Protein AF-A0A970DNX2-F1 (afdb_monomer_lite)

Secondary structure (DSSP, 8-state):
-PPP------GGGTT-BPPPGGGGG---EEETTEEE--EEE---HHHHHSB--SEEE----SS--HHHHHHHHHH-S--

pLDDT: mean 90.86, std 7.14, range [59.31, 97.5]

Radius of gyration: 14.95 Å; chains: 1; bounding box: 41×18×35 Å

Foldseek 3Di:
DDDDDDDDDDPVLPPAAEDDPCLVVAPADADPNDGFSFEDEELDLVNQQRYPHQYYHDDDPDDDDVVSVVSSVVSHPHD

Sequence (79 aa):
MAKYVPEVKGILRSHIIEVPNIIREASGIKVFGKRLKSFIFTTDVAIIKNTNADAIMSVYPFTPQPLITQTLVEAADVP

Structure (mmCIF, N/CA/C/O backbone):
data_AF-A0A970DNX2-F1
#
_entry.id   AF-A0A970DNX2-F1
#
loop_
_atom_site.group_PDB
_atom_site.id
_atom_site.type_symbol
_atom_site.label_atom_id
_atom_site.label_alt_id
_atom_site.label_comp_id
_atom_site.label_asym_id
_atom_site.label_entity_id
_atom_site.label_seq_id
_atom_site.pdbx_PDB_ins_code
_atom_site.Car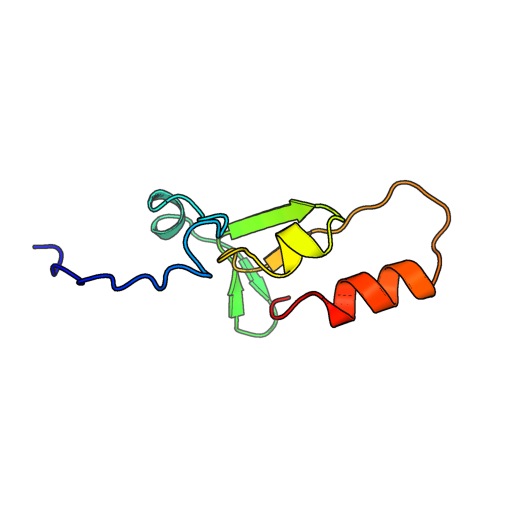tn_x
_atom_site.Cartn_y
_atom_site.Cartn_z
_atom_site.occupancy
_atom_site.B_iso_or_equiv
_atom_site.auth_seq_id
_atom_site.auth_comp_id
_atom_site.auth_asym_id
_atom_site.auth_atom_id
_atom_site.pdbx_PDB_model_num
ATOM 1 N N . MET A 1 1 ? -21.908 -2.677 22.823 1.00 59.31 1 MET A N 1
ATOM 2 C CA . MET A 1 1 ? -22.358 -3.081 21.472 1.00 59.31 1 MET A CA 1
ATOM 3 C C . MET A 1 1 ? -21.559 -2.303 20.444 1.00 59.31 1 MET A C 1
ATOM 5 O O . MET A 1 1 ? -21.345 -1.113 20.656 1.00 59.31 1 MET A 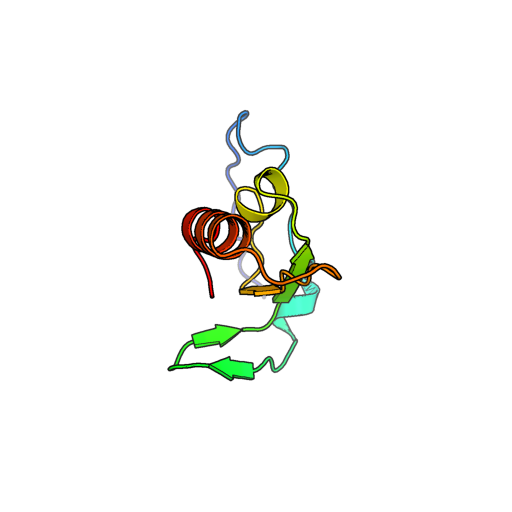O 1
ATOM 9 N N . ALA A 1 2 ? -21.095 -2.950 19.374 1.00 72.50 2 ALA A N 1
ATOM 10 C CA . ALA A 1 2 ? -20.494 -2.235 18.251 1.00 72.50 2 ALA A CA 1
ATOM 11 C C . ALA A 1 2 ? -21.546 -1.293 17.642 1.00 72.50 2 ALA A C 1
ATOM 13 O O . ALA A 1 2 ? -22.674 -1.714 17.386 1.00 72.50 2 ALA A O 1
ATOM 14 N N . LYS A 1 3 ? -21.208 -0.010 17.469 1.00 81.31 3 LYS A N 1
ATOM 15 C CA . LYS A 1 3 ? -22.096 0.940 16.790 1.00 81.31 3 LYS A CA 1
ATOM 16 C C . LYS A 1 3 ? -22.215 0.533 15.324 1.00 81.31 3 LYS A C 1
ATOM 18 O O . LYS A 1 3 ? -21.198 0.307 14.673 1.00 81.31 3 LYS A O 1
ATOM 23 N N . TYR A 1 4 ? -23.443 0.472 14.819 1.00 85.31 4 TYR A N 1
ATOM 24 C CA . TYR A 1 4 ? -23.686 0.368 13.386 1.00 85.31 4 TYR A CA 1
ATOM 25 C C . TYR A 1 4 ? -23.166 1.639 12.709 1.00 85.31 4 TYR A C 1
ATOM 27 O O . TYR A 1 4 ? -23.588 2.745 13.054 1.00 85.31 4 TYR A O 1
ATOM 35 N N . VAL A 1 5 ? -22.216 1.476 11.790 1.00 85.50 5 VAL A N 1
ATOM 36 C CA . VAL A 1 5 ? -21.683 2.560 10.965 1.00 85.50 5 VAL A CA 1
ATOM 37 C C . VAL A 1 5 ? -22.217 2.329 9.554 1.00 85.50 5 VAL A C 1
ATOM 39 O O . VAL A 1 5 ? -21.796 1.358 8.925 1.00 85.50 5 VAL A O 1
ATOM 42 N N . PRO A 1 6 ? -23.167 3.145 9.067 1.00 86.94 6 PRO A N 1
ATOM 43 C CA . PRO A 1 6 ? -23.664 3.005 7.708 1.00 86.94 6 PRO A CA 1
ATOM 44 C C . PRO A 1 6 ? -22.556 3.356 6.710 1.00 86.94 6 PRO A C 1
ATOM 46 O O . PRO A 1 6 ? -21.828 4.331 6.895 1.00 86.94 6 PRO A O 1
ATOM 49 N N . GLU A 1 7 ? -22.453 2.572 5.643 1.00 82.94 7 GLU A N 1
ATOM 50 C CA . GLU A 1 7 ? -21.492 2.782 4.565 1.00 82.94 7 GLU A CA 1
ATOM 51 C C . GLU A 1 7 ? -22.234 3.159 3.279 1.00 82.94 7 GLU A C 1
ATOM 53 O O . GLU A 1 7 ? -23.205 2.507 2.896 1.00 82.94 7 GLU A O 1
ATOM 58 N N . VAL A 1 8 ? -21.786 4.225 2.614 1.00 84.81 8 VAL A N 1
ATOM 59 C CA . VAL A 1 8 ? -22.348 4.691 1.341 1.00 84.81 8 VAL A CA 1
ATOM 60 C C . VAL A 1 8 ? -21.248 4.626 0.291 1.00 84.81 8 VAL A C 1
ATOM 62 O O . VAL A 1 8 ? -20.277 5.379 0.361 1.00 84.81 8 VAL A O 1
ATOM 65 N N . LYS A 1 9 ? -21.393 3.731 -0.691 1.00 79.81 9 LYS A N 1
ATOM 66 C CA . LYS A 1 9 ? -20.444 3.582 -1.803 1.00 79.81 9 LYS A CA 1
ATOM 67 C C . LYS A 1 9 ? -21.022 4.196 -3.075 1.00 79.81 9 LYS A C 1
ATOM 69 O O . LYS A 1 9 ? -22.170 3.948 -3.431 1.00 79.81 9 LYS A O 1
ATOM 74 N N . GLY A 1 10 ? -20.215 4.998 -3.768 1.00 81.88 10 GLY A N 1
ATOM 75 C CA . GLY A 1 10 ? -20.531 5.466 -5.118 1.00 81.88 10 GLY A CA 1
ATOM 76 C C . GLY A 1 10 ? -20.213 4.395 -6.165 1.00 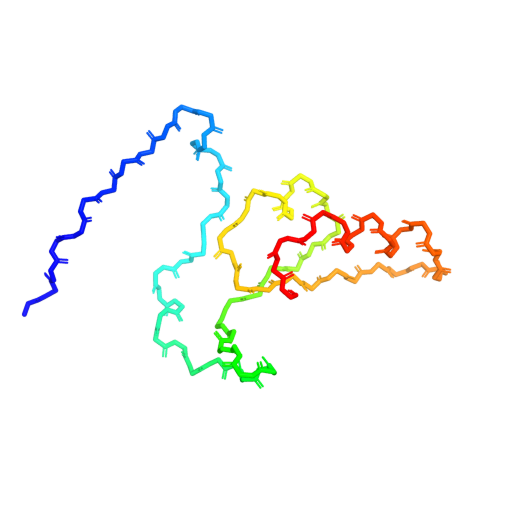81.88 10 GLY A C 1
ATOM 77 O O . GLY A 1 10 ? -19.306 3.589 -5.967 1.00 81.88 10 GLY A O 1
ATOM 78 N N . 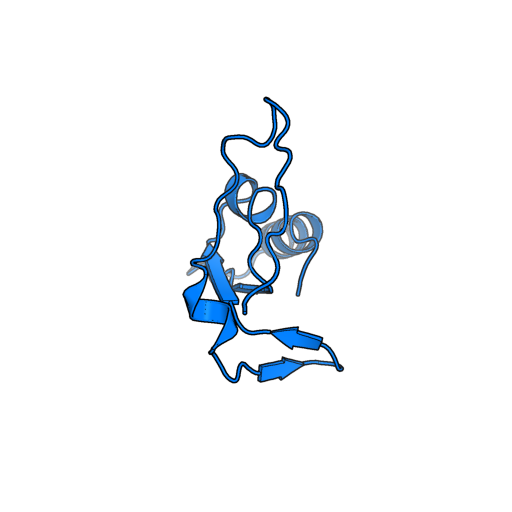ILE A 1 11 ? -20.906 4.425 -7.307 1.00 77.56 11 ILE A N 1
ATOM 79 C CA . ILE A 1 11 ? -20.744 3.443 -8.400 1.00 77.56 11 ILE A CA 1
ATOM 80 C C . ILE A 1 11 ? -19.277 3.337 -8.856 1.00 77.56 11 ILE A C 1
ATOM 82 O O . ILE A 1 11 ? -18.768 2.235 -9.043 1.00 77.56 11 ILE A O 1
ATOM 86 N N . LEU A 1 12 ? -18.569 4.468 -8.951 1.00 76.69 12 LEU A N 1
ATOM 87 C CA . LEU A 1 12 ? -17.170 4.531 -9.401 1.00 76.69 12 LEU A CA 1
ATOM 88 C C . LEU A 1 12 ? -16.155 3.952 -8.400 1.00 76.69 12 LEU A C 1
ATOM 90 O O . LEU A 1 12 ? -15.029 3.664 -8.782 1.00 76.69 12 LEU A O 1
ATOM 94 N N . ARG A 1 13 ? -16.533 3.779 -7.127 1.00 68.62 13 ARG A N 1
ATOM 95 C CA . ARG A 1 13 ? -15.663 3.231 -6.066 1.00 68.62 13 ARG A CA 1
ATOM 96 C C . ARG A 1 13 ? -16.065 1.821 -5.636 1.00 68.62 13 ARG A C 1
ATOM 98 O O . ARG A 1 13 ? -15.608 1.333 -4.611 1.00 68.62 13 ARG A O 1
ATOM 105 N N . SER A 1 14 ? -16.908 1.159 -6.422 1.00 74.06 14 SER A N 1
ATOM 106 C CA . SER A 1 14 ? -17.374 -0.206 -6.151 1.00 74.06 14 SER A CA 1
ATOM 107 C C . SER A 1 14 ? -16.270 -1.268 -6.231 1.00 74.06 14 SER A C 1
ATOM 109 O O . SER A 1 14 ? -16.436 -2.340 -5.662 1.00 74.06 14 SER A O 1
ATOM 111 N N . HIS A 1 15 ? -15.148 -0.965 -6.892 1.00 80.81 15 HIS A N 1
ATOM 112 C CA . HIS A 1 15 ? -14.049 -1.906 -7.147 1.00 80.81 15 HIS A CA 1
ATOM 113 C C . HIS A 1 15 ? -12.783 -1.606 -6.328 1.00 80.81 15 HIS A C 1
ATOM 115 O O . HIS A 1 15 ? -11.702 -2.078 -6.672 1.00 80.81 15 HIS A O 1
ATOM 121 N N . ILE A 1 16 ? -12.892 -0.795 -5.271 1.00 89.88 16 ILE A N 1
ATOM 122 C CA . ILE A 1 16 ? -11.762 -0.554 -4.372 1.00 89.88 16 ILE A CA 1
ATOM 123 C C . ILE A 1 16 ? -11.355 -1.863 -3.678 1.00 89.88 16 ILE A C 1
ATOM 125 O O . ILE A 1 16 ? -12.202 -2.657 -3.268 1.00 89.88 16 ILE A O 1
ATOM 129 N N . ILE A 1 17 ? -10.051 -2.091 -3.547 1.00 91.50 17 ILE A N 1
ATOM 130 C CA . ILE A 1 17 ? -9.503 -3.212 -2.788 1.00 91.50 17 ILE A CA 1
ATOM 131 C C . ILE A 1 17 ? -9.579 -2.863 -1.303 1.00 91.50 17 ILE A C 1
ATOM 133 O O . ILE A 1 17 ? -8.918 -1.939 -0.827 1.00 91.50 17 ILE A O 1
ATOM 137 N N . GLU A 1 18 ? -10.406 -3.607 -0.571 1.00 92.81 18 GLU A N 1
ATOM 138 C CA . GLU A 1 18 ? -10.645 -3.371 0.850 1.00 92.81 18 GLU A CA 1
ATOM 139 C C . GLU A 1 18 ? -9.850 -4.339 1.719 1.00 92.81 18 GLU A C 1
ATOM 141 O O . GLU A 1 18 ? -9.918 -5.560 1.569 1.00 92.81 18 GLU A O 1
ATOM 146 N N . VAL A 1 19 ? -9.119 -3.785 2.681 1.00 95.12 19 VAL A N 1
ATOM 147 C CA . VAL A 1 19 ? -8.469 -4.555 3.734 1.00 95.12 19 VAL A CA 1
ATOM 148 C C . VAL A 1 19 ? -9.519 -5.208 4.634 1.00 95.12 19 VAL A C 1
ATOM 150 O O . VAL A 1 19 ? -10.547 -4.599 4.952 1.00 95.12 19 VAL A O 1
ATOM 153 N N . PRO A 1 20 ? -9.276 -6.443 5.096 1.00 94.25 20 PRO A N 1
ATOM 154 C CA . PRO A 1 20 ? -10.242 -7.158 5.911 1.00 94.25 20 PRO A CA 1
ATOM 155 C C . PRO A 1 20 ? -10.396 -6.501 7.289 1.00 94.25 20 PRO A C 1
ATOM 157 O O . PRO A 1 20 ? -9.423 -6.063 7.905 1.00 94.25 20 PRO A O 1
ATOM 160 N N . ASN A 1 21 ? -11.622 -6.507 7.823 1.00 91.75 21 ASN A N 1
ATOM 161 C CA . ASN A 1 21 ? -11.951 -5.871 9.107 1.00 91.75 21 ASN A CA 1
ATOM 162 C C . ASN A 1 21 ? -11.083 -6.353 10.285 1.00 91.75 21 ASN A C 1
ATOM 164 O O . ASN A 1 21 ? -10.822 -5.571 11.202 1.00 91.75 21 ASN A O 1
ATOM 168 N N . ILE A 1 22 ? -10.596 -7.599 10.236 1.00 94.69 22 ILE A N 1
ATOM 169 C CA . ILE A 1 22 ? -9.711 -8.190 11.252 1.00 94.69 22 ILE A CA 1
ATOM 170 C C . ILE A 1 22 ? -8.422 -7.383 11.459 1.00 94.69 22 ILE A C 1
ATOM 172 O O . ILE A 1 22 ? -7.863 -7.377 12.553 1.00 94.69 22 ILE A O 1
ATOM 176 N N . ILE A 1 23 ? -7.977 -6.609 10.459 1.00 95.69 23 ILE A N 1
ATOM 177 C CA . ILE A 1 23 ? -6.766 -5.790 10.584 1.00 95.69 23 ILE A CA 1
ATOM 178 C C . ILE A 1 23 ? -6.875 -4.738 11.696 1.00 95.69 23 ILE A C 1
ATOM 180 O O . ILE A 1 23 ? -5.868 -4.264 12.220 1.00 95.69 23 ILE A O 1
ATOM 184 N N . ARG A 1 24 ? -8.096 -4.379 12.116 1.00 91.12 24 ARG A N 1
ATOM 185 C CA . ARG A 1 24 ? -8.317 -3.444 13.228 1.00 91.12 24 ARG A CA 1
ATOM 186 C C . ARG A 1 24 ? -7.742 -3.966 14.545 1.00 91.12 24 ARG A C 1
ATOM 188 O O . ARG A 1 24 ? -7.321 -3.142 15.364 1.00 91.12 24 ARG A O 1
ATOM 195 N N . GLU A 1 25 ? -7.669 -5.282 14.711 1.00 95.44 25 GLU A N 1
ATOM 196 C CA . GLU A 1 25 ? -7.121 -5.959 15.890 1.00 95.44 25 GLU A CA 1
ATOM 197 C C . GLU A 1 25 ? -5.585 -5.983 15.895 1.00 95.44 25 GLU A C 1
ATOM 199 O O . GLU A 1 25 ? -4.975 -6.131 16.952 1.00 95.44 25 GLU A O 1
ATOM 204 N N . ALA A 1 26 ? -4.939 -5.749 14.747 1.00 96.06 26 ALA A N 1
ATOM 205 C CA . ALA A 1 26 ? -3.485 -5.730 14.659 1.00 96.06 26 ALA A CA 1
ATOM 206 C C . ALA A 1 26 ? -2.865 -4.583 15.481 1.00 96.06 26 ALA A C 1
ATOM 208 O O . ALA A 1 26 ? -3.352 -3.438 15.505 1.00 96.06 26 ALA A O 1
ATOM 209 N N . SER A 1 27 ? -1.727 -4.871 16.122 1.00 96.31 27 SER A N 1
ATOM 210 C CA . SER A 1 27 ? -0.893 -3.862 16.785 1.00 96.31 27 SER A CA 1
ATOM 211 C C . SER A 1 27 ? -0.393 -2.829 15.773 1.00 96.31 27 SER A C 1
ATOM 213 O O . SER A 1 27 ? -0.589 -1.633 15.984 1.00 96.31 27 SER A O 1
ATOM 215 N N . GLY A 1 28 ? 0.138 -3.281 14.638 1.00 95.75 28 GLY A N 1
ATOM 216 C CA . GLY A 1 28 ? 0.723 -2.424 13.611 1.00 95.75 28 GLY A CA 1
ATOM 217 C C . GLY A 1 28 ? 2.062 -1.815 14.035 1.00 95.75 28 GLY A C 1
ATOM 218 O O . GLY A 1 28 ? 2.575 -2.086 15.121 1.00 95.75 28 GLY A O 1
ATOM 219 N N . ILE A 1 29 ? 2.615 -0.958 13.179 1.00 96.75 29 ILE A N 1
ATOM 220 C CA . ILE A 1 29 ? 3.875 -0.242 13.412 1.00 96.75 29 ILE A CA 1
ATOM 221 C C . ILE A 1 29 ? 3.644 1.268 13.392 1.00 96.75 29 ILE A C 1
ATOM 223 O O . ILE A 1 29 ? 2.794 1.763 12.655 1.00 96.75 29 ILE A O 1
ATOM 227 N N . LYS A 1 30 ? 4.377 2.020 14.217 1.00 96.12 30 LYS A N 1
ATOM 228 C CA . LYS A 1 30 ? 4.341 3.488 14.194 1.00 96.12 30 LYS A CA 1
ATOM 229 C C . LYS A 1 30 ? 5.490 4.015 13.345 1.00 96.12 30 LYS A C 1
ATOM 231 O O . LYS A 1 30 ? 6.646 3.797 13.690 1.00 96.12 30 LYS A O 1
ATOM 236 N N . VAL A 1 31 ? 5.162 4.749 12.289 1.00 94.06 31 VAL A N 1
ATOM 237 C CA . VAL A 1 31 ? 6.117 5.408 11.392 1.00 94.06 31 VAL A CA 1
ATOM 238 C C . VAL A 1 31 ? 5.743 6.885 11.335 1.00 94.06 31 VAL A C 1
ATOM 240 O O . VAL A 1 31 ? 4.608 7.221 11.009 1.00 94.06 31 VAL A O 1
ATOM 243 N N . PHE A 1 32 ? 6.660 7.762 11.752 1.00 91.38 32 PHE A N 1
ATOM 244 C CA . PHE A 1 32 ? 6.446 9.219 11.816 1.00 91.38 32 PHE A CA 1
ATOM 245 C C . PHE A 1 32 ? 5.116 9.637 12.482 1.00 91.38 32 PHE A C 1
ATOM 247 O O . PHE A 1 32 ? 4.417 10.531 12.020 1.00 91.38 32 PHE A O 1
ATOM 254 N N . GLY A 1 33 ? 4.731 8.957 13.568 1.00 91.75 33 GLY A N 1
ATOM 255 C CA . GLY A 1 33 ? 3.492 9.242 14.307 1.00 91.75 33 GLY A CA 1
ATOM 256 C C . GLY A 1 33 ? 2.216 8.615 13.726 1.00 91.75 33 GLY A C 1
ATOM 257 O O . GLY A 1 33 ? 1.209 8.563 14.432 1.00 91.75 33 GLY A O 1
ATOM 258 N N . LYS A 1 34 ? 2.250 8.052 12.509 1.00 93.12 34 LYS A N 1
ATOM 259 C CA . LYS A 1 34 ? 1.140 7.285 11.921 1.00 93.12 34 LYS A CA 1
ATOM 260 C C . LYS A 1 34 ? 1.264 5.806 12.300 1.00 93.12 34 LYS A C 1
ATOM 262 O O . LYS A 1 34 ? 2.326 5.207 12.150 1.00 93.12 34 LYS A O 1
ATOM 267 N N . ARG A 1 35 ? 0.184 5.202 12.808 1.00 95.88 35 ARG A N 1
ATOM 268 C CA . ARG A 1 35 ? 0.112 3.757 13.091 1.00 95.88 35 ARG A CA 1
ATOM 269 C C . ARG A 1 35 ? -0.403 3.027 11.850 1.00 95.88 35 ARG A C 1
ATOM 271 O O . ARG A 1 35 ? -1.576 3.155 11.525 1.00 95.88 35 ARG A O 1
ATOM 278 N N . LEU A 1 36 ? 0.469 2.267 11.203 1.00 97.19 36 LEU A N 1
ATOM 279 C CA . LEU A 1 36 ? 0.190 1.457 10.021 1.00 97.19 36 LEU A CA 1
ATOM 280 C C . LEU A 1 36 ? -0.162 0.033 10.462 1.00 97.19 36 LEU A C 1
ATOM 282 O O . LEU A 1 36 ? 0.616 -0.585 11.191 1.00 97.19 36 LEU A O 1
ATOM 286 N N . LYS A 1 37 ? -1.325 -0.489 10.069 1.00 97.50 37 LYS A N 1
ATOM 287 C CA . LYS A 1 37 ? -1.772 -1.850 10.411 1.00 97.50 37 LYS A CA 1
ATOM 288 C C . LYS A 1 37 ? -1.856 -2.763 9.194 1.00 97.50 37 LYS A C 1
ATOM 290 O O . LYS A 1 37 ? -1.636 -3.960 9.332 1.00 97.50 37 LYS A O 1
ATOM 295 N N . SER A 1 38 ? -2.172 -2.202 8.035 1.00 97.19 38 SER A N 1
ATOM 296 C CA . SER A 1 38 ? -2.274 -2.898 6.754 1.00 97.19 38 SER A CA 1
ATOM 297 C C . SER A 1 38 ? -1.212 -2.415 5.775 1.00 97.19 38 SER A C 1
ATOM 299 O O . SER A 1 38 ? -0.935 -1.222 5.683 1.00 97.19 38 SER A O 1
ATOM 301 N N . PHE A 1 39 ? -0.661 -3.358 5.017 1.00 95.62 39 PHE A N 1
ATOM 302 C CA . PHE A 1 39 ? 0.277 -3.103 3.933 1.00 95.62 39 PHE A CA 1
ATOM 303 C C . PHE A 1 39 ? -0.218 -3.845 2.705 1.00 95.62 39 PHE A C 1
ATOM 305 O O . PHE A 1 39 ? -0.555 -5.027 2.799 1.00 95.62 39 PHE A O 1
ATOM 312 N N . ILE A 1 40 ? -0.253 -3.170 1.563 1.00 95.56 40 ILE A N 1
ATOM 313 C CA . ILE A 1 40 ? -0.488 -3.825 0.278 1.00 95.56 40 ILE A CA 1
ATOM 314 C C . ILE A 1 40 ? 0.834 -3.941 -0.472 1.00 95.56 40 ILE A C 1
ATOM 316 O O . ILE A 1 40 ? 1.580 -2.974 -0.602 1.00 95.56 40 ILE A O 1
ATOM 320 N N . PHE A 1 41 ? 1.139 -5.147 -0.940 1.00 95.69 41 PHE A N 1
ATOM 321 C CA . PHE A 1 41 ? 2.356 -5.427 -1.686 1.00 95.69 41 PHE A CA 1
ATOM 322 C C . PHE A 1 41 ? 2.050 -5.435 -3.179 1.00 95.69 41 PHE A C 1
ATOM 324 O O . PHE A 1 41 ? 1.402 -6.358 -3.672 1.00 95.69 41 PHE A O 1
ATOM 331 N N . THR A 1 42 ? 2.458 -4.387 -3.889 1.00 94.75 42 THR A N 1
ATOM 332 C CA . THR A 1 42 ? 2.162 -4.227 -5.316 1.00 94.75 42 THR A CA 1
ATOM 333 C C . THR A 1 42 ? 3.050 -3.159 -5.945 1.00 94.75 42 THR A C 1
A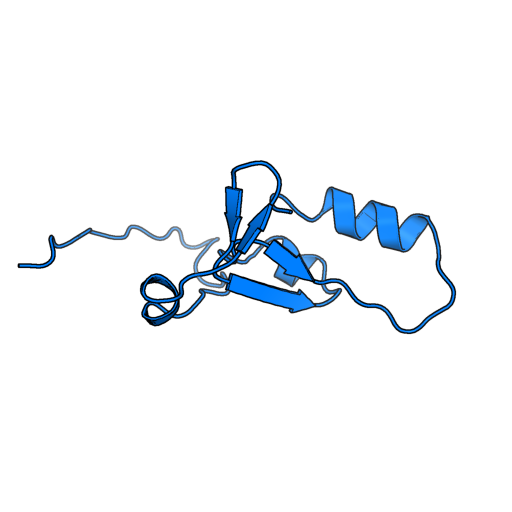TOM 335 O O . THR A 1 42 ? 3.514 -2.254 -5.263 1.00 94.75 42 THR A O 1
ATOM 338 N N . THR A 1 43 ? 3.245 -3.232 -7.256 1.00 94.50 43 THR A N 1
ATOM 339 C CA . THR A 1 43 ? 3.804 -2.145 -8.080 1.00 94.50 43 THR A CA 1
ATOM 340 C C . THR A 1 43 ? 2.781 -1.598 -9.081 1.00 94.50 43 THR A C 1
ATOM 342 O O . THR A 1 43 ? 3.092 -0.698 -9.857 1.00 94.50 43 THR A O 1
ATOM 345 N N . ASP A 1 44 ? 1.552 -2.121 -9.062 1.00 94.44 44 ASP A N 1
ATOM 346 C CA . ASP A 1 44 ? 0.469 -1.699 -9.944 1.00 94.44 44 ASP A CA 1
ATOM 347 C C . ASP A 1 44 ? -0.141 -0.377 -9.455 1.00 94.44 44 ASP A C 1
ATOM 349 O O . ASP A 1 44 ? -0.783 -0.310 -8.404 1.00 94.44 44 ASP A O 1
ATOM 353 N N . VAL A 1 45 ? 0.034 0.674 -10.255 1.00 94.50 45 VAL A N 1
ATOM 354 C CA . VAL A 1 45 ? -0.462 2.031 -9.986 1.00 94.50 45 VAL A CA 1
ATOM 355 C C . VAL A 1 45 ? -1.985 2.076 -9.825 1.00 94.50 45 VAL A C 1
ATOM 357 O O . VAL A 1 45 ? -2.489 2.836 -8.996 1.00 94.50 45 VAL A O 1
ATOM 360 N N . ALA A 1 46 ? -2.733 1.254 -10.567 1.00 93.50 46 ALA A N 1
ATOM 361 C CA . ALA A 1 46 ? -4.184 1.203 -10.445 1.00 93.50 46 ALA A CA 1
ATOM 362 C C . ALA A 1 46 ? -4.600 0.635 -9.083 1.00 93.50 46 ALA A C 1
ATOM 364 O O . ALA A 1 46 ? -5.514 1.169 -8.455 1.00 93.50 46 ALA A O 1
ATOM 365 N N . ILE A 1 47 ? -3.894 -0.386 -8.590 1.00 94.38 47 ILE A N 1
ATOM 366 C CA . ILE A 1 47 ? -4.118 -0.948 -7.250 1.00 94.38 47 ILE A CA 1
ATOM 367 C C . ILE A 1 47 ? -3.729 0.064 -6.169 1.00 94.38 47 ILE A C 1
ATOM 369 O O . ILE A 1 47 ? -4.491 0.267 -5.225 1.00 94.38 47 ILE A O 1
ATOM 373 N N . ILE A 1 48 ? -2.582 0.733 -6.322 1.00 95.69 48 ILE A N 1
ATOM 374 C CA . ILE A 1 48 ? -2.095 1.750 -5.376 1.00 95.69 48 ILE A CA 1
ATOM 375 C C . ILE A 1 48 ? -3.125 2.873 -5.192 1.00 95.69 48 ILE A C 1
ATOM 377 O O . ILE A 1 48 ? -3.371 3.299 -4.066 1.00 95.69 48 ILE A O 1
ATOM 381 N N . LYS A 1 49 ? -3.776 3.316 -6.276 1.00 93.12 49 LYS A N 1
ATOM 382 C CA . LYS A 1 49 ? -4.823 4.349 -6.220 1.00 93.12 49 LYS A CA 1
ATOM 383 C C . LYS A 1 49 ? -6.190 3.853 -5.745 1.00 93.12 49 LYS A C 1
ATOM 385 O O . LYS A 1 49 ? -7.042 4.674 -5.411 1.00 93.12 49 LYS A O 1
ATOM 390 N N . ASN A 1 50 ? -6.425 2.543 -5.713 1.00 92.94 50 ASN A N 1
ATOM 391 C CA . ASN A 1 50 ? -7.731 1.956 -5.408 1.00 92.94 50 ASN A CA 1
ATOM 392 C C . ASN A 1 50 ? -7.640 0.945 -4.265 1.00 92.94 50 ASN A C 1
ATOM 394 O O . ASN A 1 50 ? -8.111 -0.185 -4.375 1.00 92.94 50 ASN A O 1
ATOM 398 N N . THR A 1 51 ? -7.078 1.374 -3.140 1.00 94.00 51 THR A N 1
ATOM 399 C CA . THR A 1 51 ? -6.990 0.579 -1.913 1.00 94.00 51 THR A CA 1
ATOM 400 C C . THR A 1 51 ? -7.238 1.442 -0.681 1.00 94.00 51 THR A C 1
ATOM 402 O O . THR A 1 51 ? -7.005 2.650 -0.703 1.00 94.00 51 THR A O 1
ATOM 405 N N . ASN A 1 52 ? -7.708 0.829 0.405 1.00 94.25 52 ASN A N 1
ATOM 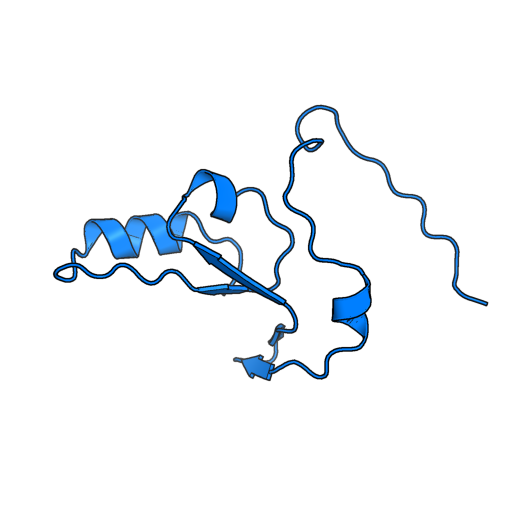406 C CA . ASN A 1 52 ? -7.797 1.466 1.724 1.00 94.25 52 ASN A CA 1
ATOM 407 C C . ASN A 1 52 ? -6.710 0.977 2.705 1.00 94.25 52 ASN A C 1
ATOM 409 O O . ASN A 1 52 ? -6.859 1.158 3.915 1.00 94.25 52 ASN A O 1
ATOM 413 N N . ALA A 1 53 ? -5.642 0.345 2.206 1.00 96.31 53 ALA A N 1
ATOM 414 C CA . ALA A 1 53 ? -4.493 -0.041 3.021 1.00 96.31 53 ALA A CA 1
ATOM 415 C C . ALA A 1 53 ? -3.770 1.180 3.623 1.00 96.31 53 ALA A C 1
ATOM 417 O O . ALA A 1 53 ? -3.745 2.263 3.041 1.00 96.31 53 ALA A O 1
ATOM 418 N N . ASP A 1 54 ? -3.155 1.005 4.796 1.00 96.38 54 ASP A N 1
ATOM 419 C CA . ASP A 1 54 ? -2.508 2.106 5.521 1.00 96.38 54 ASP A CA 1
ATOM 420 C C . ASP A 1 54 ? -1.189 2.558 4.884 1.00 96.38 54 ASP A C 1
ATOM 422 O O . ASP A 1 54 ? -0.784 3.707 5.118 1.00 96.38 54 ASP A O 1
ATOM 426 N N . ALA A 1 55 ? -0.531 1.648 4.156 1.00 96.25 55 ALA A N 1
ATOM 427 C CA . ALA A 1 55 ? 0.743 1.843 3.474 1.00 96.25 55 ALA A CA 1
ATOM 428 C C . ALA A 1 55 ? 0.930 0.903 2.265 1.00 96.25 55 ALA A C 1
ATOM 430 O O . ALA A 1 55 ? 0.332 -0.180 2.194 1.00 96.25 55 ALA A O 1
ATOM 431 N N . ILE A 1 56 ? 1.798 1.309 1.338 1.00 96.25 56 ILE A N 1
ATOM 432 C CA . ILE A 1 56 ? 2.161 0.560 0.130 1.00 96.25 56 ILE A CA 1
ATOM 433 C C . ILE A 1 56 ? 3.582 0.006 0.265 1.00 96.25 56 ILE A C 1
ATOM 435 O O . ILE A 1 56 ? 4.512 0.704 0.655 1.00 96.25 56 ILE A O 1
ATOM 439 N N . MET A 1 57 ? 3.780 -1.254 -0.116 1.00 95.00 57 MET A N 1
ATOM 440 C CA . MET A 1 57 ? 5.105 -1.856 -0.237 1.00 95.00 57 MET A CA 1
ATOM 441 C C . MET A 1 57 ? 5.383 -2.201 -1.703 1.00 95.00 57 MET A C 1
ATOM 443 O O . MET A 1 57 ? 5.040 -3.284 -2.180 1.00 95.00 57 MET A O 1
ATOM 447 N N . SER A 1 58 ? 6.011 -1.262 -2.413 1.00 93.50 58 SER A N 1
ATOM 448 C CA . SER A 1 58 ? 6.305 -1.373 -3.846 1.00 93.50 58 SER A CA 1
ATOM 449 C C . SER A 1 58 ? 7.712 -1.904 -4.099 1.00 93.50 58 SER A C 1
ATOM 451 O O . SER A 1 58 ? 8.660 -1.140 -4.278 1.00 93.50 58 SER A O 1
ATOM 453 N N . VAL A 1 59 ? 7.859 -3.230 -4.120 1.00 88.94 59 VAL A N 1
ATOM 454 C CA . VAL A 1 59 ? 9.132 -3.886 -4.456 1.00 88.94 59 VAL A CA 1
ATOM 455 C C . VAL A 1 59 ? 9.129 -4.293 -5.924 1.00 88.94 59 VAL A C 1
ATOM 457 O O . VAL A 1 59 ? 8.282 -5.068 -6.362 1.00 88.94 59 VAL A O 1
ATOM 460 N N . TYR A 1 60 ? 10.110 -3.794 -6.674 1.00 85.81 60 TYR A N 1
ATOM 461 C CA . TYR A 1 60 ? 10.350 -4.168 -8.064 1.00 85.81 60 TYR A CA 1
ATOM 462 C C . TYR A 1 60 ? 11.750 -4.805 -8.194 1.00 85.81 60 TYR A C 1
ATOM 464 O O . TYR A 1 60 ? 12.735 -4.197 -7.777 1.00 85.81 60 TYR A O 1
ATOM 472 N N . PRO A 1 61 ? 11.882 -6.028 -8.741 1.00 88.00 61 PRO A N 1
ATOM 473 C CA . PRO A 1 61 ? 13.140 -6.783 -8.738 1.00 88.00 61 PRO A CA 1
ATOM 474 C C . PRO A 1 61 ? 14.040 -6.452 -9.945 1.00 88.00 61 PRO A C 1
ATOM 476 O O . PRO A 1 61 ? 14.610 -7.346 -10.565 1.00 88.00 61 PRO A O 1
ATOM 479 N N . PHE A 1 62 ? 14.155 -5.174 -10.308 1.00 89.38 62 PHE A N 1
ATOM 480 C CA . PHE A 1 62 ? 14.953 -4.717 -11.452 1.00 89.38 62 PHE A CA 1
ATOM 481 C C . PHE A 1 62 ? 15.927 -3.617 -11.037 1.00 89.38 62 PHE A C 1
ATOM 483 O O . PHE A 1 62 ? 15.844 -3.085 -9.930 1.00 89.38 62 PHE A O 1
ATOM 490 N N . THR A 1 63 ? 16.849 -3.257 -11.933 1.00 92.56 63 THR A N 1
ATOM 491 C CA . THR A 1 63 ? 17.747 -2.118 -11.722 1.00 92.56 63 THR A CA 1
ATOM 492 C C . THR A 1 63 ? 16.936 -0.881 -11.339 1.00 92.56 63 THR A C 1
ATOM 494 O O . THR A 1 63 ? 15.981 -0.557 -12.053 1.00 92.56 63 THR A O 1
ATOM 497 N N . PRO A 1 64 ? 17.301 -0.181 -10.251 1.00 87.44 64 PRO A N 1
ATOM 498 C CA . PRO A 1 64 ? 16.558 0.984 -9.820 1.00 87.44 64 PRO A CA 1
ATOM 499 C C . PRO A 1 64 ? 16.475 2.061 -10.898 1.00 87.44 64 PRO A C 1
ATOM 501 O O . PRO A 1 64 ? 17.490 2.635 -11.289 1.00 87.44 64 PRO A O 1
ATOM 504 N N . GLN A 1 65 ? 15.263 2.332 -11.381 1.00 94.06 65 GLN A N 1
ATOM 505 C CA . GLN A 1 65 ? 15.001 3.402 -12.339 1.00 94.06 65 GLN A CA 1
ATOM 506 C C . GLN A 1 65 ? 14.268 4.537 -11.620 1.00 94.06 65 GLN A C 1
ATOM 508 O O . GLN A 1 65 ? 13.171 4.301 -11.106 1.00 94.06 65 GLN A O 1
ATOM 513 N N . PRO A 1 66 ? 14.817 5.767 -11.601 1.00 94.12 66 PRO A N 1
ATOM 514 C CA . PRO A 1 66 ? 14.190 6.900 -10.920 1.00 94.12 66 PRO A CA 1
ATOM 515 C C . PRO A 1 66 ? 12.741 7.146 -11.349 1.00 94.12 66 PRO A C 1
ATOM 517 O O . PRO A 1 66 ? 11.905 7.442 -10.501 1.00 94.12 66 PRO A O 1
ATOM 520 N N . LEU A 1 67 ? 12.436 6.941 -12.637 1.00 95.44 67 LEU A N 1
ATOM 521 C CA . LEU A 1 67 ? 11.088 7.083 -13.188 1.00 95.44 67 LEU A CA 1
ATOM 522 C C . LEU A 1 67 ? 10.078 6.163 -12.489 1.00 95.44 67 LEU A C 1
ATOM 524 O O . LEU A 1 67 ? 9.011 6.619 -12.101 1.00 95.44 67 LEU A O 1
ATOM 528 N N . ILE A 1 68 ? 10.431 4.891 -12.273 1.00 93.81 68 ILE A N 1
ATOM 529 C CA . ILE A 1 68 ? 9.548 3.920 -11.611 1.00 93.81 68 ILE A CA 1
ATOM 530 C C . ILE A 1 68 ? 9.289 4.354 -10.167 1.00 93.81 68 ILE A C 1
ATOM 532 O O . ILE A 1 68 ? 8.140 4.412 -9.735 1.00 93.81 68 ILE A O 1
ATOM 536 N N . THR A 1 69 ? 10.345 4.704 -9.428 1.00 92.06 69 THR A N 1
ATOM 537 C CA . THR A 1 69 ? 10.221 5.175 -8.043 1.00 92.06 69 THR A CA 1
ATOM 538 C C . THR A 1 69 ? 9.342 6.423 -7.953 1.00 92.06 69 THR A C 1
ATOM 540 O O . THR A 1 69 ? 8.449 6.473 -7.112 1.00 92.06 69 THR A O 1
ATOM 543 N N . GLN A 1 70 ? 9.550 7.405 -8.834 1.00 94.00 70 GLN A N 1
ATOM 544 C CA . GLN A 1 70 ? 8.751 8.628 -8.870 1.00 94.00 70 GLN A CA 1
ATOM 545 C C . GLN A 1 70 ? 7.274 8.326 -9.147 1.00 94.00 70 GLN A C 1
ATOM 547 O O . GLN A 1 70 ? 6.419 8.788 -8.400 1.00 94.00 70 GLN A O 1
ATOM 552 N N . THR A 1 71 ? 6.968 7.494 -10.148 1.00 94.88 71 THR A N 1
ATOM 553 C CA . THR A 1 71 ? 5.584 7.108 -10.463 1.00 94.88 71 THR A CA 1
ATOM 554 C C . THR A 1 71 ? 4.895 6.413 -9.288 1.00 94.88 71 THR A C 1
ATOM 556 O O . THR A 1 71 ? 3.735 6.698 -9.003 1.00 94.88 71 THR A O 1
ATOM 559 N N . LEU A 1 72 ? 5.594 5.522 -8.578 1.00 95.00 72 LEU A N 1
ATOM 560 C CA . LEU A 1 72 ? 5.040 4.840 -7.405 1.00 95.00 72 LEU A CA 1
ATOM 561 C C . LEU A 1 72 ? 4.747 5.817 -6.258 1.00 95.00 72 LEU A C 1
ATOM 563 O O . LEU A 1 72 ? 3.697 5.715 -5.628 1.00 95.00 72 LEU A O 1
ATOM 567 N N . VAL A 1 73 ? 5.649 6.771 -6.012 1.00 93.69 73 VAL A N 1
ATOM 568 C CA . VAL A 1 73 ? 5.481 7.803 -4.976 1.00 93.69 73 VAL A CA 1
ATOM 569 C C . VAL A 1 73 ? 4.342 8.761 -5.328 1.00 93.69 73 VAL A C 1
ATOM 571 O O . VAL A 1 73 ? 3.534 9.081 -4.468 1.00 93.69 73 VAL A O 1
ATOM 574 N N . GLU A 1 74 ? 4.232 9.187 -6.587 1.00 95.50 74 GLU A N 1
ATOM 575 C CA . GLU A 1 74 ? 3.139 10.051 -7.057 1.00 95.50 74 GLU A CA 1
ATOM 576 C C . GLU A 1 74 ? 1.777 9.341 -7.032 1.00 95.50 74 GLU A C 1
ATOM 578 O O . GLU A 1 74 ? 0.733 9.958 -6.797 1.00 95.50 74 GLU A O 1
ATOM 583 N N . ALA A 1 75 ? 1.769 8.028 -7.267 1.00 95.25 75 ALA A N 1
ATOM 584 C CA . ALA A 1 75 ? 0.564 7.223 -7.181 1.00 95.25 75 ALA A CA 1
ATOM 585 C C . ALA A 1 75 ? 0.090 7.022 -5.733 1.00 95.25 75 ALA A C 1
ATOM 587 O O . ALA A 1 75 ? -1.116 6.948 -5.502 1.00 95.25 75 ALA A O 1
ATOM 588 N N . ALA A 1 76 ? 0.990 6.931 -4.757 1.00 93.81 76 ALA A N 1
ATOM 589 C CA . ALA A 1 76 ? 0.633 6.621 -3.378 1.00 93.81 76 ALA A CA 1
ATOM 590 C C . ALA A 1 76 ? 0.133 7.860 -2.611 1.00 93.81 76 ALA A C 1
ATOM 592 O O . ALA A 1 76 ? 0.851 8.837 -2.436 1.00 93.81 76 ALA A O 1
ATOM 593 N N . ASP A 1 77 ? -1.098 7.798 -2.090 1.00 90.31 77 ASP A N 1
ATOM 594 C CA . ASP A 1 77 ? -1.643 8.822 -1.174 1.00 90.31 77 ASP A CA 1
ATOM 595 C C . ASP A 1 77 ? -1.350 8.498 0.311 1.00 90.31 77 ASP A C 1
ATOM 597 O O . ASP A 1 77 ? -1.756 9.212 1.231 1.00 90.31 77 ASP A O 1
ATOM 601 N N . VAL A 1 78 ? -0.656 7.385 0.555 1.00 91.19 78 VAL A N 1
ATOM 602 C CA . VAL A 1 78 ? -0.273 6.858 1.869 1.00 91.19 78 VAL A CA 1
ATOM 603 C C . VAL A 1 78 ? 1.220 6.494 1.870 1.00 91.19 78 VAL A C 1
ATOM 605 O O . VAL A 1 78 ? 1.795 6.392 0.789 1.00 91.19 78 VAL A O 1
ATOM 608 N N . PRO A 1 79 ? 1.856 6.336 3.052 1.00 86.38 79 PRO A N 1
ATOM 609 C CA . PRO A 1 79 ? 3.270 5.974 3.150 1.00 86.38 79 PRO A CA 1
ATOM 610 C C . PRO A 1 79 ? 3.657 4.682 2.434 1.00 86.38 79 PRO A C 1
ATOM 612 O O . PRO A 1 79 ? 2.784 3.795 2.287 1.00 86.38 79 PRO A O 1
#